Protein AF-A0A7V9FET0-F1 (afdb_monomer_lite)

Secondary structure (DSSP, 8-state):
-PPPPP--PEEEPSSS-EEE-HHHHHHHS---EEE---SSSTT-S---SSSSS-HHHHHHHHHHHHHHSTT-S--------S---

pLDDT: mean 89.38, std 10.38, range [42.03, 96.69]

Structure (mmCIF, N/CA/C/O backbone):
data_AF-A0A7V9FET0-F1
#
_entry.id   AF-A0A7V9FET0-F1
#
loop_
_atom_site.group_PDB
_atom_site.id
_atom_site.type_symbol
_atom_site.label_atom_id
_atom_site.label_alt_id
_atom_site.label_comp_id
_atom_site.label_asym_id
_atom_site.label_entity_id
_atom_site.label_seq_id
_atom_site.pdbx_PDB_ins_code
_atom_site.Cartn_x
_atom_site.Cartn_y
_atom_site.Cartn_z
_atom_site.occupancy
_atom_site.B_iso_or_equiv
_atom_site.auth_seq_id
_atom_site.auth_comp_id
_atom_site.auth_asym_id
_atom_site.auth_atom_id
_atom_site.pdbx_PDB_model_num
ATOM 1 N N . MET A 1 1 ? -27.918 16.724 15.546 1.00 42.03 1 MET A N 1
ATOM 2 C CA . MET A 1 1 ? -27.116 15.921 14.601 1.00 42.03 1 MET A CA 1
ATOM 3 C C . MET A 1 1 ? -25.674 16.340 14.833 1.00 42.03 1 MET A C 1
ATOM 5 O O . MET A 1 1 ? -25.347 17.472 14.510 1.00 42.03 1 MET A O 1
ATOM 9 N N . GLY A 1 2 ? -24.886 15.544 15.563 1.00 52.50 2 GLY A N 1
ATOM 10 C CA . GLY A 1 2 ? -23.486 15.894 15.834 1.00 52.50 2 GLY A CA 1
ATOM 11 C C . GLY A 1 2 ? -22.718 15.935 14.517 1.00 52.50 2 GLY A C 1
ATOM 12 O O . GLY A 1 2 ? -22.921 15.054 13.682 1.00 52.50 2 GLY A O 1
ATOM 13 N N . SER A 1 3 ? -21.910 16.972 14.300 1.00 54.50 3 SER A N 1
ATOM 14 C CA . SER A 1 3 ? -20.993 17.024 13.163 1.00 54.50 3 SER A CA 1
ATOM 15 C C . SER A 1 3 ? -20.128 15.769 13.184 1.00 54.50 3 SER A C 1
ATOM 17 O O . SER A 1 3 ? -19.534 15.458 14.216 1.00 54.50 3 SER A O 1
ATOM 19 N N . ALA A 1 4 ? -20.090 15.028 12.077 1.00 62.53 4 ALA A N 1
ATOM 20 C CA . ALA A 1 4 ? -19.131 13.947 11.936 1.00 62.53 4 ALA A CA 1
ATOM 21 C C . ALA A 1 4 ? -17.731 14.564 12.016 1.00 62.53 4 ALA A C 1
ATOM 23 O O . ALA A 1 4 ? -17.398 15.439 11.215 1.00 62.53 4 ALA A O 1
ATOM 24 N N . GLU A 1 5 ? -16.950 14.151 13.012 1.00 63.88 5 GLU A N 1
ATOM 25 C CA . GLU A 1 5 ? -15.512 14.410 13.037 1.00 63.88 5 GLU A CA 1
ATOM 26 C C . GLU A 1 5 ? -14.928 13.947 11.691 1.00 63.88 5 GLU A C 1
ATOM 28 O O . GLU A 1 5 ? -15.264 12.845 11.236 1.00 63.88 5 GLU A O 1
ATOM 33 N N . PRO A 1 6 ? -14.119 14.774 11.009 1.00 67.94 6 PRO A N 1
ATOM 34 C CA . PRO A 1 6 ? -13.524 14.379 9.745 1.00 67.94 6 PRO A CA 1
ATOM 35 C C . PRO A 1 6 ? -12.647 13.143 9.963 1.00 67.94 6 PRO A C 1
ATOM 37 O O . PRO A 1 6 ? -11.710 13.151 10.758 1.00 67.94 6 PRO A O 1
ATOM 40 N N . VAL A 1 7 ? -12.971 12.069 9.245 1.00 73.00 7 VAL A N 1
ATOM 41 C CA . VAL A 1 7 ? -12.140 10.866 9.169 1.00 73.00 7 VAL A CA 1
ATOM 42 C C . VAL A 1 7 ? -10.850 11.270 8.458 1.00 73.00 7 VAL A C 1
ATOM 44 O O . VAL A 1 7 ? -10.885 11.592 7.274 1.00 73.00 7 VAL A O 1
ATOM 47 N N . ALA A 1 8 ? -9.743 11.319 9.197 1.00 85.00 8 ALA A N 1
ATOM 48 C CA . ALA A 1 8 ? -8.438 11.716 8.680 1.00 85.00 8 ALA A CA 1
ATOM 49 C C . ALA A 1 8 ? -7.418 10.601 8.910 1.00 85.00 8 ALA A C 1
ATOM 51 O O . ALA A 1 8 ? -7.214 10.162 10.045 1.00 85.00 8 ALA A O 1
ATOM 52 N N . GLU A 1 9 ? -6.776 10.148 7.836 1.00 93.19 9 GLU A N 1
ATOM 53 C CA . GLU A 1 9 ? -5.655 9.226 7.921 1.00 93.19 9 GLU A CA 1
ATOM 54 C C . GLU A 1 9 ? -4.394 9.949 8.414 1.00 93.19 9 GLU A C 1
ATOM 56 O O . GLU A 1 9 ? -4.029 11.024 7.931 1.00 93.19 9 GLU A O 1
ATOM 61 N N . THR A 1 10 ? -3.697 9.345 9.373 1.00 93.75 10 THR A N 1
ATOM 62 C CA . THR A 1 10 ? -2.437 9.859 9.919 1.00 93.75 10 THR A CA 1
ATOM 63 C C . THR A 1 10 ? -1.257 9.124 9.290 1.00 93.75 10 THR A C 1
ATOM 65 O O . THR A 1 10 ? -1.340 7.912 9.089 1.00 93.75 10 THR A O 1
ATOM 68 N N . PRO A 1 11 ? -0.158 9.817 8.933 1.00 94.19 11 PRO A N 1
ATOM 69 C CA . PRO A 1 11 ? 1.004 9.162 8.344 1.00 94.19 11 PRO A CA 1
ATOM 70 C C . PRO A 1 11 ? 1.629 8.180 9.334 1.00 94.19 11 PRO A C 1
ATOM 72 O O . PRO A 1 11 ? 1.750 8.474 10.522 1.00 94.19 11 PRO A O 1
ATOM 75 N N . LEU A 1 12 ? 2.069 7.038 8.816 1.00 93.38 12 LEU A N 1
ATOM 76 C CA . LEU A 1 12 ? 2.884 6.087 9.554 1.00 93.38 12 LEU A CA 1
ATOM 77 C C . LEU A 1 12 ? 4.352 6.203 9.167 1.00 93.38 12 LEU A C 1
ATOM 79 O O . LEU A 1 12 ? 4.691 6.352 7.990 1.00 93.38 12 LEU A O 1
ATOM 83 N N . ASP A 1 13 ? 5.219 6.021 10.157 1.00 91.75 13 ASP A N 1
ATOM 84 C CA . ASP A 1 13 ? 6.647 5.854 9.925 1.00 91.75 13 ASP A CA 1
ATOM 85 C C . ASP A 1 13 ? 6.930 4.548 9.166 1.00 91.75 13 ASP A C 1
ATOM 87 O O . ASP A 1 13 ? 6.325 3.499 9.414 1.00 91.75 13 ASP A O 1
ATOM 91 N N . GLY A 1 14 ? 7.889 4.594 8.241 1.00 90.50 14 GLY A N 1
ATOM 92 C CA . GLY A 1 14 ? 8.357 3.418 7.513 1.00 90.50 14 GLY A CA 1
ATOM 93 C C . GLY A 1 14 ? 8.790 3.708 6.079 1.00 90.50 14 GLY A C 1
ATOM 94 O O . GLY A 1 14 ? 8.641 4.810 5.561 1.00 90.50 14 GLY A O 1
ATOM 95 N N . ALA A 1 15 ? 9.338 2.681 5.424 1.00 90.50 15 ALA A N 1
ATOM 96 C CA . ALA A 1 15 ? 9.783 2.773 4.031 1.00 90.50 15 ALA A CA 1
ATOM 97 C C . ALA A 1 15 ? 8.617 2.819 3.026 1.00 90.50 15 ALA A C 1
ATOM 99 O O . ALA A 1 15 ? 8.760 3.364 1.933 1.00 90.50 15 ALA A O 1
ATOM 100 N N . VAL A 1 16 ? 7.464 2.248 3.390 1.00 95.88 16 VAL A N 1
ATOM 101 C CA . VAL A 1 16 ? 6.247 2.302 2.576 1.00 95.88 16 VAL A CA 1
ATOM 102 C C . VAL A 1 16 ? 5.436 3.520 3.015 1.00 95.88 16 VAL A C 1
ATOM 104 O O . VAL A 1 16 ? 5.077 3.585 4.190 1.00 95.88 16 VAL A O 1
ATOM 107 N N . PRO A 1 17 ? 5.108 4.464 2.113 1.00 96.69 17 PRO A N 1
ATOM 108 C CA . PRO A 1 17 ? 4.308 5.631 2.466 1.00 96.69 17 PRO A CA 1
ATOM 109 C C . PRO A 1 17 ? 2.874 5.189 2.771 1.00 96.69 17 PRO A C 1
ATOM 111 O O . PRO A 1 17 ? 2.086 4.955 1.853 1.00 96.69 17 PRO A O 1
ATOM 114 N N . ARG A 1 18 ? 2.540 5.049 4.054 1.00 95.75 18 ARG A N 1
ATOM 115 C CA . ARG A 1 18 ? 1.222 4.615 4.526 1.00 95.75 18 ARG A CA 1
ATOM 116 C C . ARG A 1 18 ? 0.606 5.643 5.451 1.00 95.75 18 ARG A C 1
ATOM 118 O O . ARG A 1 18 ? 1.311 6.394 6.119 1.00 95.75 18 ARG A O 1
ATOM 125 N N . PHE A 1 19 ? -0.714 5.613 5.494 1.00 95.81 19 PHE A N 1
ATOM 126 C CA . PHE A 1 19 ? -1.523 6.388 6.408 1.00 95.81 19 PHE A CA 1
ATOM 127 C C . PHE A 1 19 ? -2.600 5.478 6.991 1.00 95.81 19 PHE A C 1
ATOM 129 O O . PHE A 1 19 ? -3.104 4.611 6.274 1.00 95.81 19 PHE A O 1
ATOM 136 N N . GLU A 1 20 ? -2.956 5.659 8.258 1.00 94.88 20 GLU A N 1
ATOM 137 C CA . GLU A 1 20 ? -3.942 4.822 8.947 1.00 94.88 20 GLU A CA 1
ATOM 138 C C . GLU A 1 20 ? -5.037 5.641 9.630 1.00 94.88 20 GLU A C 1
ATOM 140 O O . GLU A 1 20 ? -4.839 6.771 10.069 1.00 94.88 20 GLU A O 1
ATOM 145 N N . LEU A 1 21 ? -6.211 5.030 9.757 1.00 94.38 21 LEU A N 1
ATOM 146 C CA . LEU A 1 21 ? -7.306 5.505 10.590 1.00 94.38 21 LEU A CA 1
ATOM 147 C C . LEU A 1 21 ? -7.123 4.949 12.004 1.00 94.38 21 LEU A C 1
ATOM 149 O O . LEU A 1 21 ? -7.784 3.986 12.386 1.00 94.38 21 LEU A O 1
ATOM 153 N N . SER A 1 22 ? -6.226 5.544 12.797 1.00 90.56 22 SER A N 1
ATOM 154 C CA . SER A 1 22 ? -5.853 5.014 14.124 1.00 90.56 22 SER A CA 1
ATOM 155 C C . SER A 1 22 ? -7.065 4.782 15.042 1.00 90.56 22 SER A C 1
ATOM 157 O O . SER A 1 22 ? -7.144 3.767 15.733 1.00 90.56 22 SER A O 1
ATOM 159 N N . HIS A 1 23 ? -8.077 5.652 14.955 1.00 90.69 23 HIS A N 1
ATOM 160 C CA . HIS A 1 23 ? -9.316 5.534 15.726 1.00 90.69 23 HIS A CA 1
ATOM 161 C C . HIS A 1 23 ? -10.148 4.276 15.395 1.00 90.69 23 HIS A C 1
ATOM 163 O O . HIS A 1 23 ? -10.971 3.861 16.210 1.00 90.69 23 HIS A O 1
ATOM 169 N N . TRP 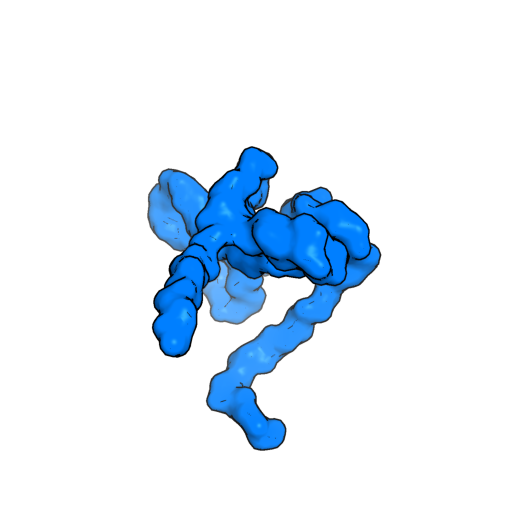A 1 24 ? -9.961 3.639 14.228 1.00 92.94 24 TRP A N 1
ATOM 170 C CA . TRP A 1 24 ? -10.612 2.358 13.906 1.00 92.94 24 TRP A CA 1
ATOM 171 C C . TRP A 1 24 ? -9.970 1.197 14.651 1.00 92.94 24 TRP A C 1
ATOM 173 O O . TRP A 1 24 ? -10.676 0.292 15.096 1.00 92.94 24 TRP A O 1
ATOM 183 N N . SER A 1 25 ? -8.652 1.245 14.832 1.00 90.62 25 SER A N 1
ATOM 184 C CA . SER A 1 25 ? -7.942 0.259 15.639 1.00 90.62 25 SER A CA 1
ATOM 185 C C . SER A 1 25 ? -8.388 0.362 17.096 1.00 90.62 25 SER A C 1
ATOM 187 O O . SER A 1 25 ? -8.823 -0.625 17.682 1.00 90.62 25 SER A O 1
ATOM 189 N N . GLU A 1 26 ? -8.412 1.580 17.646 1.00 90.81 26 GLU A N 1
ATOM 190 C CA . GLU A 1 26 ? -8.829 1.840 19.030 1.00 90.81 26 GLU A CA 1
ATOM 191 C C . GLU A 1 26 ? -10.285 1.440 19.301 1.00 90.81 26 GLU A C 1
ATOM 193 O O . GLU A 1 26 ? -10.591 0.861 20.343 1.00 90.81 26 GLU A O 1
ATOM 198 N N . ARG A 1 27 ? -11.196 1.745 18.369 1.00 94.19 27 ARG A N 1
ATOM 199 C CA . ARG A 1 27 ? -12.633 1.535 18.571 1.00 94.19 27 ARG A CA 1
ATOM 200 C C . ARG A 1 27 ? -13.121 0.150 18.153 1.00 94.19 27 ARG A C 1
ATOM 202 O O . ARG A 1 27 ? -14.073 -0.353 18.747 1.00 94.19 27 ARG A O 1
ATOM 209 N N . TYR A 1 28 ? -12.526 -0.436 17.117 1.00 93.75 28 TYR A N 1
ATOM 210 C CA . TYR A 1 28 ? -13.038 -1.645 16.466 1.00 93.75 28 TYR A CA 1
ATOM 211 C C . TYR A 1 28 ? -12.012 -2.779 16.368 1.00 93.75 28 TYR A C 1
ATOM 213 O O . TYR A 1 28 ? -12.373 -3.868 15.931 1.00 93.75 28 TYR A O 1
ATOM 221 N N . GLY A 1 29 ? -10.747 -2.553 16.738 1.00 92.38 29 GLY A N 1
ATOM 222 C CA . GLY A 1 29 ? -9.673 -3.527 16.531 1.00 92.38 29 GLY A CA 1
ATOM 223 C C . GLY A 1 29 ? -9.352 -3.772 15.052 1.00 92.38 29 GLY A C 1
ATOM 224 O O . GLY A 1 29 ? -8.824 -4.828 14.711 1.00 92.38 29 GLY A O 1
ATOM 225 N N . LEU A 1 30 ? -9.701 -2.829 14.167 1.00 91.75 30 LEU A N 1
ATOM 226 C CA . LEU A 1 30 ? -9.485 -2.931 12.722 1.00 91.75 30 LEU A CA 1
ATOM 227 C C . LEU A 1 30 ? -8.339 -2.016 12.280 1.00 91.75 30 LEU A C 1
ATOM 229 O O . LEU A 1 30 ? -8.343 -0.826 12.587 1.00 91.75 30 LEU A O 1
ATOM 233 N N . SER A 1 31 ? -7.403 -2.551 11.492 1.00 91.38 31 SER A N 1
ATOM 234 C CA . SER A 1 31 ? -6.453 -1.728 10.736 1.00 91.38 31 SER A CA 1
ATOM 235 C C . SER A 1 31 ? -7.099 -1.306 9.415 1.00 91.38 31 SER A C 1
ATOM 237 O O . SER A 1 31 ? -7.542 -2.146 8.630 1.00 91.38 31 SER A O 1
ATOM 239 N N . ALA A 1 32 ? -7.180 0.002 9.189 1.00 93.06 32 ALA A N 1
ATOM 240 C CA . ALA A 1 32 ? -7.699 0.606 7.970 1.00 93.06 32 ALA A CA 1
ATOM 241 C C . ALA A 1 32 ? -6.808 1.786 7.583 1.00 93.06 32 ALA A C 1
ATOM 243 O O . ALA A 1 32 ? -6.343 2.523 8.453 1.00 93.06 32 ALA A O 1
ATOM 244 N N . GLY A 1 33 ? -6.568 1.973 6.288 1.00 93.50 33 GLY A N 1
ATOM 245 C CA . GLY A 1 33 ? -5.638 2.992 5.822 1.00 93.50 33 GLY A CA 1
ATOM 246 C C . GLY A 1 33 ? -5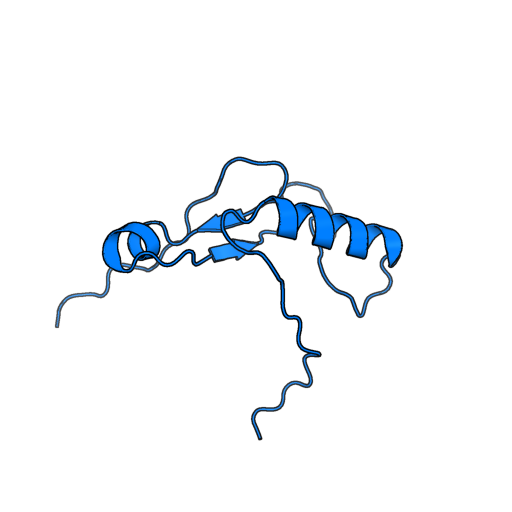.462 3.023 4.311 1.00 93.50 33 GLY A C 1
ATOM 247 O O . GLY A 1 33 ? -6.097 2.264 3.576 1.00 93.50 33 GLY A O 1
ATOM 248 N N . ILE A 1 34 ? -4.567 3.899 3.862 1.00 95.19 34 ILE A N 1
ATOM 249 C CA . ILE A 1 34 ? -4.241 4.120 2.451 1.00 95.19 34 ILE A CA 1
ATOM 250 C C . ILE A 1 34 ? -2.726 4.183 2.241 1.00 95.19 34 ILE A C 1
ATOM 252 O O . ILE A 1 34 ? -1.958 4.548 3.132 1.00 95.19 34 ILE A O 1
ATOM 256 N N . THR A 1 35 ? -2.279 3.864 1.0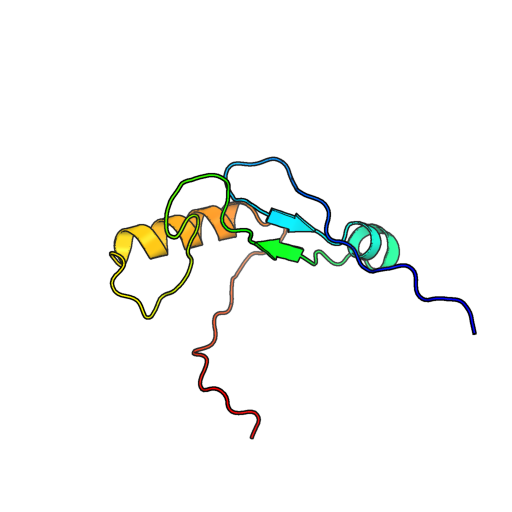29 1.00 96.44 35 THR A N 1
ATOM 257 C CA . THR A 1 35 ? -0.911 4.160 0.585 1.00 96.44 35 THR A CA 1
ATOM 258 C C . THR A 1 35 ? -0.842 5.556 -0.026 1.00 96.44 35 THR A C 1
ATOM 260 O O . THR A 1 35 ? -1.723 5.939 -0.793 1.00 96.44 35 THR A O 1
ATOM 263 N N . GLY A 1 36 ? 0.239 6.285 0.231 1.00 95.81 36 GLY A N 1
ATOM 264 C CA . GLY A 1 36 ? 0.590 7.502 -0.497 1.00 95.81 36 GLY A CA 1
ATOM 265 C C . GLY A 1 36 ? 1.516 7.242 -1.686 1.00 95.81 36 GLY A C 1
ATOM 266 O O . GLY A 1 36 ? 1.923 6.116 -1.964 1.00 95.81 36 GLY A O 1
ATOM 267 N N . ARG A 1 37 ? 1.909 8.324 -2.367 1.00 94.81 37 ARG A N 1
ATOM 268 C CA . ARG A 1 37 ? 2.934 8.303 -3.428 1.00 94.81 37 ARG A CA 1
ATOM 269 C C . ARG A 1 37 ? 4.363 8.494 -2.899 1.00 94.81 37 ARG A C 1
ATOM 271 O O . ARG A 1 37 ? 5.314 8.300 -3.650 1.00 94.81 37 ARG A O 1
ATOM 278 N N . GLY A 1 38 ? 4.535 8.824 -1.618 1.00 92.25 38 GLY A N 1
ATOM 279 C CA . GLY A 1 38 ? 5.833 9.201 -1.049 1.00 92.25 38 GLY A CA 1
ATOM 280 C C . GLY A 1 38 ? 6.308 10.573 -1.541 1.00 92.25 38 GLY A C 1
ATOM 281 O O . GLY A 1 38 ? 5.528 11.346 -2.091 1.00 92.25 38 GLY A O 1
ATOM 282 N N . THR A 1 39 ? 7.588 10.881 -1.325 1.00 88.19 39 THR A N 1
ATOM 283 C CA . THR A 1 39 ? 8.198 12.185 -1.662 1.00 88.19 39 THR A CA 1
ATOM 284 C C . THR A 1 39 ? 9.063 12.152 -2.923 1.00 88.19 39 THR A C 1
ATOM 286 O O . THR A 1 39 ? 9.581 13.184 -3.345 1.00 88.19 39 THR A O 1
ATOM 289 N N . ALA A 1 40 ? 9.238 10.975 -3.531 1.00 84.69 40 ALA A N 1
ATOM 290 C CA . ALA A 1 40 ? 10.032 10.828 -4.743 1.00 84.69 40 ALA A CA 1
ATOM 291 C C . ALA A 1 40 ? 9.354 11.534 -5.937 1.00 84.69 40 ALA A C 1
ATOM 293 O O . ALA A 1 40 ? 8.132 11.445 -6.083 1.00 84.69 40 ALA A O 1
ATOM 294 N N . PRO A 1 41 ? 10.122 12.203 -6.817 1.00 83.00 41 PRO A N 1
ATOM 295 C CA . PRO A 1 41 ? 9.570 12.847 -8.006 1.00 83.00 41 PRO A CA 1
ATOM 296 C C . PRO A 1 41 ? 8.974 11.826 -8.992 1.00 83.00 41 PRO A C 1
ATOM 298 O O . PRO A 1 41 ? 9.339 10.648 -9.009 1.00 83.00 41 PRO A O 1
ATOM 301 N N . GLY A 1 42 ? 8.072 12.289 -9.861 1.00 86.00 42 GLY A N 1
ATOM 302 C CA . GLY A 1 42 ? 7.420 11.452 -10.873 1.00 86.00 42 GLY A CA 1
ATOM 303 C C . GLY A 1 42 ? 6.249 10.642 -10.309 1.00 86.00 42 GLY A C 1
ATOM 304 O O . GLY A 1 42 ? 5.413 11.172 -9.586 1.00 86.00 42 GLY A O 1
ATOM 305 N N . ARG A 1 43 ? 6.156 9.355 -10.672 1.00 84.12 43 ARG A N 1
ATOM 306 C CA . ARG A 1 43 ? 5.018 8.492 -10.296 1.00 84.12 43 ARG A CA 1
ATOM 307 C C . ARG A 1 43 ? 5.034 8.057 -8.821 1.00 84.12 43 ARG A C 1
ATOM 309 O O . ARG A 1 43 ? 4.016 7.580 -8.325 1.00 84.12 43 ARG A O 1
ATOM 316 N N . GLY A 1 44 ? 6.161 8.232 -8.128 1.00 92.25 44 GLY A N 1
ATOM 317 C CA . GLY A 1 44 ? 6.319 7.858 -6.724 1.00 92.25 44 GLY A CA 1
ATOM 318 C C . GLY A 1 44 ? 6.117 6.359 -6.469 1.00 92.25 44 GLY A C 1
ATOM 319 O O . GLY A 1 44 ? 6.365 5.518 -7.336 1.00 92.25 44 GLY A O 1
ATOM 320 N N . TYR A 1 45 ? 5.663 6.025 -5.263 1.00 95.44 45 TYR A N 1
ATOM 321 C CA . TYR A 1 45 ? 5.293 4.666 -4.879 1.00 95.44 45 TYR A CA 1
ATOM 322 C C . TYR A 1 45 ? 4.065 4.203 -5.680 1.00 95.44 45 TYR A C 1
ATOM 324 O O . TYR A 1 45 ? 3.014 4.851 -5.681 1.00 95.44 45 TYR A O 1
ATOM 332 N N . ASP A 1 46 ? 4.208 3.096 -6.413 1.00 94.44 46 ASP A N 1
ATOM 333 C CA . ASP A 1 46 ? 3.198 2.630 -7.364 1.00 94.44 46 ASP A CA 1
ATOM 334 C C . ASP A 1 46 ? 3.031 1.109 -7.351 1.00 94.44 46 ASP A C 1
ATOM 336 O O . ASP A 1 46 ? 3.977 0.360 -7.605 1.00 94.44 46 ASP A O 1
ATOM 340 N N . LEU A 1 47 ? 1.799 0.673 -7.097 1.00 95.94 47 LEU A N 1
ATOM 341 C CA . LEU A 1 47 ? 1.400 -0.733 -6.999 1.00 95.94 47 LEU A CA 1
ATOM 342 C C . LEU A 1 47 ? 0.614 -1.220 -8.235 1.00 95.94 47 LEU A C 1
ATOM 344 O O . LEU A 1 47 ? 0.045 -2.311 -8.229 1.00 95.94 47 LEU A O 1
ATOM 348 N N . GLY A 1 48 ? 0.561 -0.422 -9.308 1.00 95.44 48 GLY A N 1
ATOM 349 C CA . GLY A 1 48 ? -0.215 -0.737 -10.505 1.00 95.44 48 GLY A CA 1
ATOM 350 C C . GLY A 1 48 ? 0.366 -1.910 -11.297 1.00 95.44 48 GLY A C 1
ATOM 351 O O . GLY A 1 48 ? 1.435 -1.793 -11.892 1.00 95.44 48 GLY A O 1
ATOM 352 N N . LEU A 1 49 ? -0.373 -3.022 -11.357 1.00 93.81 49 LEU A N 1
ATOM 353 C CA . LEU A 1 49 ? -0.001 -4.222 -12.123 1.00 93.81 49 LEU A CA 1
ATOM 354 C C . LEU A 1 49 ? -0.315 -4.120 -13.627 1.00 93.81 49 LEU A C 1
ATOM 356 O O . LEU A 1 49 ? 0.160 -4.943 -14.402 1.00 93.81 49 LEU A O 1
ATOM 360 N N . TRP A 1 50 ? -1.086 -3.111 -14.043 1.00 92.88 50 TRP A N 1
ATOM 361 C CA . TRP A 1 50 ? -1.454 -2.857 -15.440 1.00 92.88 50 TRP A CA 1
ATOM 362 C C . TRP A 1 50 ? -0.897 -1.509 -15.913 1.00 92.88 50 TRP A C 1
ATOM 364 O O . TRP A 1 50 ? -1.609 -0.510 -16.015 1.00 92.88 50 TRP A O 1
ATOM 374 N N . THR A 1 51 ? 0.425 -1.439 -16.063 1.00 90.75 51 THR A N 1
ATOM 375 C CA . THR A 1 51 ? 1.169 -0.207 -16.367 1.00 90.75 51 THR A CA 1
ATOM 376 C C . THR A 1 51 ? 2.433 -0.537 -17.162 1.00 90.75 51 THR A C 1
ATOM 378 O O . THR A 1 51 ? 2.829 -1.698 -17.210 1.00 90.75 51 THR A O 1
ATOM 381 N N . ASP A 1 52 ? 3.121 0.474 -1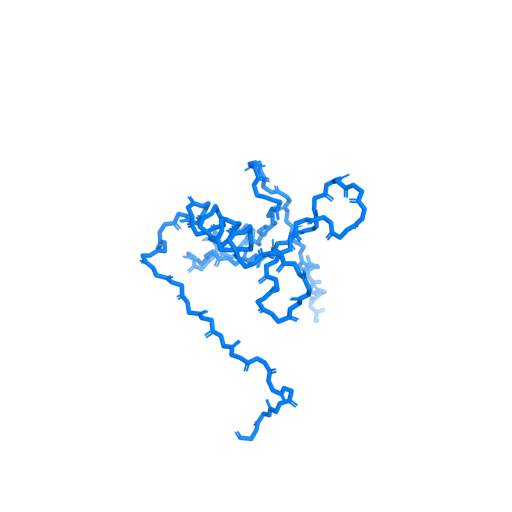7.699 1.00 92.81 52 ASP A N 1
ATOM 382 C CA . ASP A 1 52 ? 4.430 0.289 -18.352 1.00 92.81 52 ASP A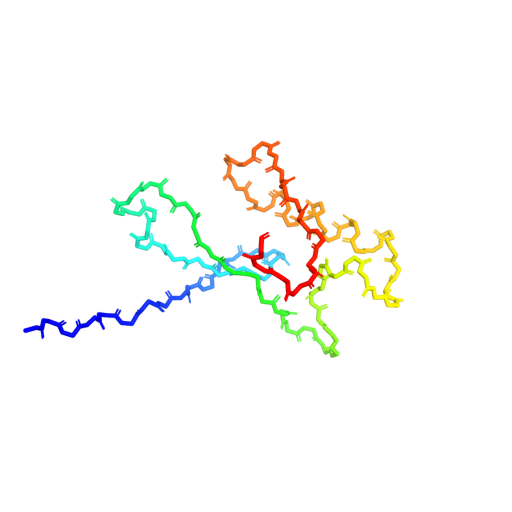 CA 1
ATOM 383 C C . ASP A 1 52 ? 5.593 0.072 -17.360 1.00 92.81 52 ASP A C 1
ATOM 385 O O . ASP A 1 52 ? 6.754 -0.045 -17.758 1.00 92.81 52 ASP A O 1
ATOM 389 N N . ALA A 1 53 ? 5.327 0.052 -16.048 1.00 93.12 53 ALA A N 1
ATOM 390 C C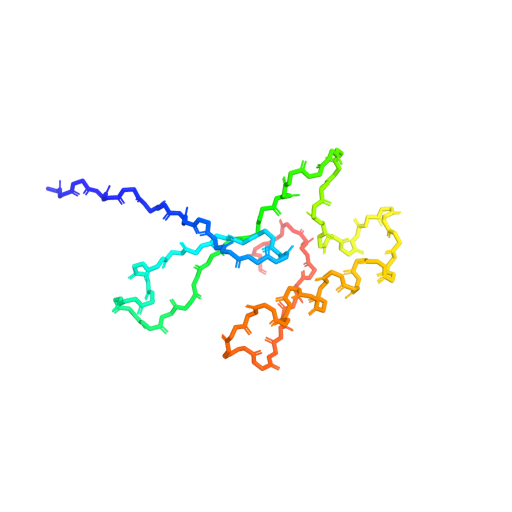A . ALA A 1 53 ? 6.368 -0.155 -15.050 1.00 93.12 53 ALA A CA 1
ATOM 391 C C . ALA A 1 53 ? 6.884 -1.610 -15.076 1.00 93.12 53 ALA A C 1
ATOM 393 O O . ALA A 1 53 ? 6.093 -2.545 -15.216 1.00 93.12 53 ALA A O 1
ATOM 394 N N . PRO A 1 54 ? 8.193 -1.847 -14.850 1.00 94.19 54 PRO A N 1
ATOM 395 C CA . PRO A 1 54 ? 8.736 -3.201 -14.809 1.00 94.19 54 PRO A CA 1
ATOM 396 C C . PRO A 1 54 ? 8.053 -4.065 -13.741 1.00 94.19 54 PRO A C 1
ATOM 398 O O . PRO A 1 54 ? 8.108 -3.745 -12.548 1.00 94.19 54 PRO A O 1
ATOM 401 N N . VAL A 1 55 ? 7.472 -5.196 -14.158 1.00 94.94 55 VAL A N 1
ATOM 402 C CA . VAL A 1 55 ? 6.696 -6.090 -13.278 1.00 94.94 55 VAL A CA 1
ATOM 403 C C . VAL A 1 55 ? 7.482 -6.531 -12.043 1.00 94.94 55 VAL A C 1
ATOM 405 O O . VAL A 1 55 ? 6.944 -6.516 -10.942 1.00 94.94 55 VAL A O 1
ATOM 408 N N . GLY A 1 56 ? 8.777 -6.837 -12.181 1.00 96.06 56 GLY A N 1
ATOM 409 C CA . GLY A 1 56 ? 9.625 -7.219 -11.047 1.00 96.06 56 GLY A CA 1
ATOM 410 C C . GLY A 1 56 ? 9.739 -6.115 -9.991 1.00 96.06 56 GLY A C 1
ATOM 411 O O . GLY A 1 56 ? 9.681 -6.396 -8.796 1.00 96.06 56 GLY A O 1
ATOM 412 N N . GLY A 1 57 ? 9.814 -4.851 -10.420 1.00 95.12 57 GLY A N 1
ATOM 413 C CA . GLY A 1 57 ? 9.825 -3.703 -9.514 1.00 95.12 57 GLY A CA 1
ATOM 414 C C . GLY A 1 57 ? 8.475 -3.489 -8.827 1.00 95.12 57 GLY A C 1
ATOM 415 O O . GLY A 1 57 ? 8.434 -3.206 -7.631 1.00 95.12 57 GLY A O 1
ATOM 416 N N . VAL A 1 58 ? 7.368 -3.666 -9.557 1.00 96.12 58 VAL A N 1
ATOM 417 C CA . VAL A 1 58 ? 6.009 -3.590 -8.991 1.00 96.12 58 VAL A CA 1
ATOM 418 C C . VAL A 1 58 ? 5.784 -4.706 -7.964 1.00 96.12 58 VAL A C 1
ATOM 420 O O . VAL A 1 58 ? 5.308 -4.438 -6.864 1.00 96.12 58 VAL A O 1
ATOM 423 N N . MET A 1 59 ? 6.190 -5.941 -8.272 1.00 96.25 59 MET A N 1
ATOM 424 C CA . MET A 1 59 ? 6.082 -7.086 -7.357 1.00 96.25 59 MET A CA 1
ATOM 425 C C . MET A 1 59 ? 6.973 -6.924 -6.119 1.00 96.25 59 MET A C 1
ATOM 427 O O . MET A 1 59 ? 6.568 -7.301 -5.020 1.00 96.25 59 MET A O 1
ATOM 431 N N . GLY A 1 60 ? 8.155 -6.313 -6.268 1.00 96.00 60 GLY A N 1
ATOM 432 C CA . GLY A 1 60 ? 9.002 -5.919 -5.141 1.00 96.00 60 GLY A CA 1
ATOM 433 C C . GLY A 1 60 ? 8.283 -4.967 -4.183 1.00 96.00 60 GLY A C 1
ATOM 434 O O . GLY A 1 60 ? 8.213 -5.242 -2.987 1.00 96.00 60 GLY A O 1
ATOM 435 N N . ARG A 1 61 ? 7.646 -3.915 -4.711 1.00 96.00 61 ARG A N 1
ATOM 436 C CA . ARG A 1 61 ? 6.856 -2.974 -3.899 1.00 96.00 61 ARG A CA 1
ATOM 437 C C . ARG A 1 61 ? 5.642 -3.636 -3.250 1.00 96.00 61 ARG A C 1
ATOM 439 O O . ARG A 1 61 ? 5.395 -3.402 -2.075 1.00 96.00 61 ARG A O 1
ATOM 446 N N . TRP A 1 62 ? 4.932 -4.529 -3.942 1.00 96.06 62 TRP A N 1
ATOM 447 C CA . TRP A 1 62 ? 3.859 -5.320 -3.318 1.00 96.06 62 TRP A CA 1
ATOM 448 C C . TRP A 1 62 ? 4.356 -6.161 -2.138 1.00 96.06 62 TRP A C 1
ATOM 450 O O . TRP A 1 62 ? 3.684 -6.234 -1.109 1.00 96.06 62 TRP A O 1
ATOM 460 N N . ARG A 1 63 ? 5.544 -6.768 -2.254 1.00 94.31 63 ARG A N 1
ATOM 461 C CA . ARG A 1 63 ? 6.171 -7.508 -1.152 1.00 94.31 63 ARG A CA 1
ATOM 462 C C . ARG A 1 63 ? 6.516 -6.591 0.022 1.00 94.31 63 ARG A C 1
ATOM 464 O O . ARG A 1 63 ? 6.243 -6.956 1.161 1.00 94.31 63 ARG A O 1
ATOM 471 N N . GLU A 1 64 ? 7.088 -5.417 -0.239 1.00 95.31 64 GLU A N 1
ATOM 472 C CA . GLU A 1 64 ? 7.376 -4.411 0.794 1.00 95.31 64 GLU A CA 1
ATOM 473 C C . GLU A 1 64 ? 6.100 -3.945 1.497 1.00 95.31 64 GLU A C 1
ATOM 475 O O . GLU A 1 64 ? 6.053 -3.921 2.726 1.00 95.31 64 GLU A O 1
ATOM 480 N N . PHE A 1 65 ? 5.046 -3.644 0.734 1.00 95.56 65 PHE A N 1
ATOM 481 C CA . PHE A 1 65 ? 3.754 -3.260 1.289 1.00 95.56 65 PHE A CA 1
ATOM 482 C C . PHE A 1 65 ? 3.179 -4.369 2.167 1.00 95.56 65 PHE A C 1
ATOM 484 O O . PHE A 1 65 ? 2.857 -4.110 3.323 1.00 95.56 65 PHE A O 1
ATOM 491 N N . ARG A 1 66 ? 3.132 -5.617 1.685 1.00 93.81 66 ARG A N 1
ATOM 492 C CA . ARG A 1 66 ? 2.676 -6.762 2.487 1.00 93.81 66 ARG A CA 1
ATOM 493 C C . ARG A 1 66 ? 3.463 -6.900 3.791 1.00 93.81 66 ARG A C 1
ATOM 495 O O . ARG A 1 66 ? 2.857 -7.084 4.835 1.00 93.81 66 ARG A O 1
ATOM 502 N N . ASN A 1 67 ? 4.788 -6.780 3.741 1.00 92.81 67 ASN A N 1
ATOM 503 C CA . ASN A 1 67 ? 5.639 -6.866 4.930 1.00 92.81 67 ASN A CA 1
ATOM 504 C C . ASN A 1 67 ? 5.435 -5.698 5.909 1.00 92.81 67 ASN A C 1
ATOM 506 O O . ASN A 1 67 ? 5.800 -5.817 7.074 1.00 92.81 67 ASN A O 1
ATOM 510 N N . SER A 1 68 ? 4.883 -4.572 5.448 1.00 93.31 68 SER A N 1
ATOM 511 C CA . SER A 1 68 ? 4.559 -3.430 6.308 1.00 93.31 68 SER A CA 1
ATOM 512 C C . SER A 1 68 ? 3.243 -3.603 7.078 1.00 93.31 68 SER A C 1
ATOM 514 O O . SER A 1 68 ? 3.022 -2.898 8.060 1.00 93.31 68 SER A O 1
ATOM 516 N N . LEU A 1 69 ? 2.380 -4.538 6.662 1.00 91.19 69 LEU A N 1
ATOM 517 C CA . LEU A 1 69 ? 1.111 -4.830 7.325 1.00 91.19 69 LEU A CA 1
ATOM 518 C C . LEU A 1 69 ? 1.341 -5.849 8.447 1.00 91.19 69 LEU A C 1
ATOM 520 O O . LEU A 1 69 ? 1.635 -7.017 8.190 1.00 91.19 69 LEU A O 1
ATOM 524 N N . SER A 1 70 ? 1.192 -5.426 9.701 1.00 83.88 70 SER A N 1
ATOM 525 C CA . SER A 1 70 ? 1.183 -6.350 10.835 1.00 83.88 70 SER A CA 1
ATOM 526 C C . SER A 1 70 ? -0.163 -7.079 10.909 1.00 83.88 70 SER A C 1
ATOM 528 O O . SER A 1 70 ? -1.223 -6.483 10.741 1.00 83.88 70 SER A O 1
ATOM 530 N N . GLY A 1 71 ? -0.130 -8.392 11.151 1.00 84.06 71 GLY A N 1
ATOM 531 C CA . GLY A 1 71 ? -1.342 -9.195 11.367 1.00 84.06 71 GLY A CA 1
ATOM 532 C C . GLY A 1 71 ? -2.101 -9.627 10.106 1.00 84.06 71 GLY A C 1
ATOM 533 O O . GLY A 1 71 ? -3.168 -10.220 10.232 1.00 84.06 71 GLY A O 1
ATOM 534 N N . ALA A 1 72 ? -1.571 -9.374 8.904 1.00 85.44 72 ALA A N 1
ATOM 535 C CA . ALA A 1 72 ? -2.150 -9.856 7.650 1.00 85.44 72 ALA A CA 1
ATOM 536 C C . ALA A 1 72 ? -1.316 -10.999 7.044 1.00 85.44 72 ALA A C 1
ATOM 538 O O . ALA A 1 72 ? -0.252 -10.781 6.462 1.00 85.44 72 ALA A O 1
ATOM 539 N N . ASP A 1 73 ? -1.829 -12.230 7.111 1.00 87.06 73 ASP A N 1
ATOM 540 C CA . ASP A 1 73 ? -1.149 -13.415 6.561 1.00 87.06 73 ASP A CA 1
ATOM 541 C C . ASP A 1 73 ? -1.262 -13.534 5.038 1.00 87.06 73 ASP A C 1
ATOM 543 O O . ASP A 1 73 ? -0.604 -14.367 4.407 1.00 87.06 73 ASP A O 1
ATOM 547 N N . SER A 1 74 ? -2.138 -12.752 4.411 1.00 90.19 74 SER A N 1
ATOM 548 C CA . SER A 1 74 ? -2.437 -12.837 2.984 1.00 90.19 74 SER A CA 1
ATOM 549 C C . SER A 1 74 ? -2.968 -11.519 2.443 1.00 90.19 74 SER A C 1
ATOM 551 O O . SER A 1 74 ? -3.438 -10.662 3.185 1.00 90.19 74 SER A O 1
ATOM 553 N N . MET A 1 75 ? -2.878 -11.367 1.125 1.00 91.06 75 MET A N 1
ATOM 554 C CA . MET A 1 75 ? -3.335 -10.188 0.404 1.00 91.06 75 MET A CA 1
ATOM 555 C C . MET A 1 75 ? -4.166 -10.637 -0.789 1.00 91.06 75 MET A C 1
ATOM 557 O O . MET A 1 75 ? -3.746 -11.520 -1.536 1.00 91.06 75 MET A O 1
ATOM 561 N N . VAL A 1 76 ? -5.337 -10.027 -0.951 1.00 93.38 76 VAL A N 1
ATOM 562 C CA . VAL A 1 76 ? -6.258 -10.300 -2.055 1.00 93.38 76 VAL A CA 1
ATOM 563 C C . VAL A 1 76 ? -6.274 -9.085 -2.969 1.00 93.38 76 VAL A C 1
ATOM 565 O O . VAL A 1 76 ? -6.480 -7.965 -2.509 1.00 93.38 76 VAL A O 1
ATOM 568 N N . LEU A 1 77 ? -6.046 -9.313 -4.262 1.00 92.50 77 LEU A N 1
ATOM 569 C CA . LEU A 1 77 ? -6.063 -8.285 -5.298 1.00 92.50 77 LEU A CA 1
ATOM 570 C C . LEU A 1 77 ? -7.155 -8.621 -6.311 1.00 92.50 77 LEU A C 1
ATOM 572 O O . LEU A 1 77 ? -7.256 -9.762 -6.757 1.00 92.50 77 LEU A O 1
ATOM 576 N N . GLY A 1 78 ? -7.954 -7.623 -6.681 1.00 91.44 78 GLY A N 1
ATOM 577 C CA . GLY A 1 78 ? -8.957 -7.736 -7.737 1.00 91.44 78 GLY A CA 1
ATOM 578 C C . GLY A 1 78 ? -8.514 -6.998 -8.995 1.00 91.44 78 GLY A C 1
ATOM 579 O O . GLY A 1 78 ? -7.955 -5.903 -8.909 1.00 91.44 78 GLY A O 1
ATOM 580 N N . ASN A 1 79 ? -8.794 -7.572 -10.166 1.00 92.94 79 ASN A N 1
ATOM 581 C CA . ASN A 1 79 ? -8.700 -6.825 -11.416 1.00 92.94 79 ASN A CA 1
ATOM 582 C C . ASN A 1 79 ? -9.851 -5.812 -11.479 1.00 92.94 79 ASN A C 1
ATOM 584 O O . ASN A 1 79 ? -11.018 -6.202 -11.465 1.00 92.94 79 ASN A O 1
ATOM 588 N N . GLN A 1 80 ? -9.531 -4.520 -11.534 1.00 92.62 80 GLN A N 1
ATOM 589 C CA . GLN A 1 80 ? -10.546 -3.470 -11.577 1.00 92.62 80 GLN A CA 1
ATOM 590 C C . GLN A 1 80 ? -11.123 -3.353 -12.989 1.00 92.62 80 GLN A C 1
ATOM 592 O O . GLN A 1 80 ? -10.438 -2.938 -13.921 1.00 92.62 80 GLN A O 1
ATOM 597 N N . VAL A 1 81 ? -12.403 -3.697 -13.131 1.00 94.62 81 VAL A N 1
ATOM 598 C CA . VAL A 1 81 ? -13.140 -3.647 -14.408 1.00 94.62 81 VAL A CA 1
ATOM 599 C C . VAL A 1 81 ? -14.148 -2.497 -14.482 1.00 94.62 81 VAL A C 1
ATOM 601 O O . VAL A 1 81 ? -14.879 -2.397 -15.458 1.00 94.62 81 VAL A O 1
ATOM 604 N N . HIS A 1 82 ? -14.183 -1.618 -13.472 1.00 93.06 82 HIS A N 1
ATOM 605 C CA . HIS A 1 82 ? -15.140 -0.503 -13.365 1.00 93.06 82 HIS A CA 1
ATOM 606 C C . HIS A 1 82 ? -16.621 -0.932 -13.444 1.00 93.06 82 HIS A C 1
ATOM 608 O O . HIS A 1 82 ? -17.471 -0.151 -13.862 1.00 93.06 82 HIS A O 1
ATOM 614 N N . GLY A 1 83 ? -16.927 -2.167 -13.039 1.00 90.75 83 GLY A N 1
ATOM 615 C CA . GLY A 1 83 ? -18.285 -2.703 -12.939 1.00 90.75 83 GLY A CA 1
ATOM 616 C C . GLY A 1 83 ? -18.690 -2.947 -11.486 1.00 90.75 83 GLY A C 1
ATOM 617 O O . GLY A 1 83 ? -17.832 -3.043 -10.607 1.00 90.75 83 GLY A O 1
ATOM 618 N N . ALA A 1 84 ? -19.995 -3.049 -11.248 1.00 88.44 84 ALA A N 1
ATOM 619 C CA . ALA A 1 84 ? -20.588 -3.357 -9.943 1.00 88.44 84 ALA A CA 1
ATOM 620 C C . ALA A 1 84 ? -21.763 -4.351 -10.057 1.00 88.44 84 ALA A C 1
ATOM 622 O O . ALA A 1 84 ? -22.574 -4.436 -9.136 1.00 88.44 84 ALA A O 1
ATOM 623 N N . GLU A 1 85 ? -21.874 -5.035 -11.202 1.00 64.12 85 GLU A N 1
ATOM 624 C CA . GLU A 1 85 ? -22.938 -6.006 -11.503 1.00 64.12 85 GLU A CA 1
ATOM 625 C C . GLU A 1 85 ? -22.673 -7.380 -10.879 1.00 64.12 85 GLU A C 1
ATOM 627 O O . GLU A 1 85 ? -21.502 -7.829 -10.905 1.00 64.12 85 GLU A O 1
#

Foldseek 3Di:
DDPPDDQDWDFDDDPWTWTWSVVCCVPPVDTDTDGDQPDDPDSRQDLDPPDPDDNVVNVVSVVVVVVVDPPDPDDDDDDDPVDDD

Radius of gyration: 15.44 Å; chains: 1; bounding box: 37×30×37 Å

Sequence (85 aa):
MGSAEPVAETPLDGAVPRFELSHWSERYGLSAGITGRGTAPGRGYDLGLWTDAPVGGVMGRWREFRNSLSGADSMVLGNQVHGAE